Protein AF-A0A7W7YBT0-F1 (afdb_monomer)

Sequence (153 aa):
MKKLSALALFLACGLSLLLLSSCSDAFYITPEMTFAYDDFGPEPMATRLLGPRGKDTQVVTRFASTRITPPTEGPDIRFVNMEQAMYYLRRNVRKLPKTGEGSDLRQRLSRTYARLYYIYSAKRNSMLAAPFSSYGRGGINKAQLMPPMPPTI

Foldseek 3Di:
DPDPVVVVVVVVVVVVVVVVVVPPPVPDPLPFDKDFLCLLPDQVLSCVFQNGDDDGAIETEDQPDFDNDAPPDDDNYTYGHLVSLLVSLVVVLVVADCDDDCVVSNVSSLVSNVVSLVSLVVVLVVQQVPPPPCPDPPRHGSCVVHDDRDDHD

Nearest PDB structures (foldseek):
  7ajl-assembly1_BBB  TM=6.080E-01  e=1.510E+00  Mus musculus
  5gop-assembly1_B-2  TM=5.592E-01  e=2.953E+00  Nostoc sp. PCC 7120 = FACHB-418
  7tdz-assembly1_P  TM=5.736E-01  e=6.135E+00  Xenopus laevis
  6sl5-assembly1_L  TM=3.796E-01  e=5.431E+00  Dunaliella salina

pLDDT: mean 78.78, std 16.64, range [40.06, 96.56]

Organism: NCBI:txid48466

Secondary structure (DSSP, 8-state):
--SSHHHHHHHHHHHHHHHHHTSSSSSS----EEEEGGGG-SHHHHHHHH-S--TT-EEEEESS--B-SPPSSS--EEEEEHHHHHHHHHHHHHHS-SSSTTHHHHHHHHHHHHHHHHHHHHHHHHHHH-TT-SB-TTS-BHHHHSPPPPPP-

Radius of gyration: 22.54 Å; Cα contacts (8 Å, |Δi|>4): 157; chains: 1; bounding box: 74×38×49 Å

Solvent-accessible surface area (backbone atoms only — not comparable to full-atom values): 9119 Å² total; per-residue (Å²): 143,84,75,70,66,62,60,54,53,53,51,54,51,52,51,51,52,55,57,56,68,65,59,67,76,76,66,77,82,69,80,73,49,76,40,57,53,64,48,62,37,58,65,94,62,22,31,83,77,46,39,81,86,62,96,70,42,36,32,36,41,33,89,86,45,68,38,50,67,52,56,97,74,75,72,45,46,26,34,35,26,41,68,61,50,43,55,51,34,46,55,51,44,72,70,42,52,88,62,67,91,45,36,66,59,34,48,45,30,48,51,46,36,51,57,51,48,54,54,53,52,51,53,50,48,54,65,70,64,47,88,90,41,71,37,43,93,87,72,44,47,45,77,77,76,42,81,78,84,79,79,87,126

Structure (mmCIF, N/CA/C/O backbone):
data_AF-A0A7W7YBT0-F1
#
_entry.id   AF-A0A7W7YBT0-F1
#
loop_
_atom_site.group_PDB
_atom_site.id
_atom_site.type_symbol
_atom_site.label_atom_id
_atom_site.label_alt_id
_atom_site.label_comp_id
_atom_site.label_asym_id
_atom_site.label_entity_id
_atom_site.label_seq_id
_atom_site.pdbx_PDB_ins_code
_atom_site.Cartn_x
_atom_site.Cartn_y
_atom_site.Cartn_z
_atom_site.occupancy
_atom_site.B_iso_or_equiv
_atom_site.auth_seq_id
_atom_site.auth_comp_id
_atom_site.auth_asym_id
_atom_site.auth_atom_id
_atom_site.pdbx_PDB_model_num
ATOM 1 N N . MET A 1 1 ? 59.490 -23.017 -25.493 1.00 48.75 1 MET A N 1
ATOM 2 C CA . MET A 1 1 ? 58.551 -22.795 -24.365 1.00 48.75 1 MET A CA 1
ATOM 3 C C . MET A 1 1 ? 57.695 -21.534 -24.598 1.00 48.75 1 MET A C 1
ATOM 5 O O . MET A 1 1 ? 57.930 -20.523 -23.959 1.00 48.75 1 MET A O 1
ATOM 9 N N . LYS A 1 2 ? 56.733 -21.544 -25.543 1.00 53.34 2 LYS A N 1
ATOM 10 C CA . LYS A 1 2 ? 55.918 -20.352 -25.913 1.00 53.34 2 LYS A CA 1
ATOM 11 C C . LYS A 1 2 ? 54.423 -20.656 -26.175 1.00 53.34 2 LYS A C 1
ATOM 13 O O . LYS A 1 2 ? 53.785 -19.959 -26.948 1.00 53.34 2 LYS A O 1
ATOM 18 N N . LYS A 1 3 ? 53.851 -21.712 -25.577 1.00 51.53 3 LYS A N 1
ATOM 19 C CA . LYS A 1 3 ? 52.441 -22.111 -25.818 1.00 51.53 3 LYS A CA 1
ATOM 20 C C . LYS A 1 3 ? 51.472 -21.844 -24.652 1.00 51.53 3 LYS A C 1
ATOM 22 O O . LYS A 1 3 ? 50.275 -22.020 -24.822 1.00 51.53 3 LYS A O 1
ATOM 27 N N . LEU A 1 4 ? 51.960 -21.371 -23.502 1.00 54.38 4 LEU A N 1
ATOM 28 C CA . LEU A 1 4 ? 51.132 -21.139 -22.304 1.00 54.38 4 LEU A CA 1
ATOM 29 C C . LEU A 1 4 ? 50.401 -19.780 -22.286 1.00 54.38 4 LEU A C 1
ATOM 31 O O . LEU A 1 4 ? 49.447 -19.614 -21.537 1.00 54.38 4 LEU A O 1
ATOM 35 N N . SER A 1 5 ? 50.803 -18.817 -23.123 1.00 58.56 5 SER A N 1
ATOM 36 C CA . SER A 1 5 ? 50.261 -17.447 -23.078 1.00 58.56 5 SER A CA 1
ATOM 37 C C . SER A 1 5 ? 48.878 -17.302 -23.729 1.00 58.56 5 SER A C 1
ATOM 39 O O . SER A 1 5 ? 48.058 -16.528 -23.243 1.00 58.56 5 SER A O 1
ATOM 41 N N . ALA A 1 6 ? 48.577 -18.080 -24.774 1.00 58.88 6 ALA A N 1
ATOM 42 C CA . ALA A 1 6 ? 47.298 -17.975 -25.482 1.00 58.88 6 ALA A CA 1
ATOM 43 C C . ALA A 1 6 ? 46.120 -18.537 -24.665 1.00 58.88 6 ALA A C 1
ATOM 45 O O . ALA A 1 6 ? 45.023 -17.988 -24.696 1.00 58.88 6 ALA A O 1
ATOM 46 N N . LEU A 1 7 ? 46.357 -19.599 -23.890 1.00 60.44 7 LEU A N 1
ATOM 47 C CA . LEU A 1 7 ? 45.313 -20.279 -23.121 1.00 60.44 7 LEU A CA 1
ATOM 48 C C . LEU A 1 7 ? 44.852 -19.436 -21.919 1.00 60.44 7 LEU A C 1
ATOM 50 O O . LEU A 1 7 ? 43.659 -19.367 -21.641 1.00 60.44 7 LEU A O 1
ATOM 54 N N . ALA A 1 8 ? 45.776 -18.709 -21.281 1.00 63.47 8 ALA A N 1
ATOM 55 C CA . ALA A 1 8 ? 45.458 -17.749 -20.223 1.00 63.47 8 ALA A CA 1
ATOM 56 C C . ALA A 1 8 ? 44.648 -16.545 -20.740 1.00 63.47 8 ALA A C 1
ATOM 58 O O . ALA A 1 8 ? 43.738 -16.080 -20.057 1.00 63.47 8 ALA A O 1
ATOM 59 N N . LEU A 1 9 ? 44.931 -16.074 -21.962 1.00 62.47 9 LEU A N 1
ATOM 60 C CA . LEU A 1 9 ? 44.199 -14.961 -22.575 1.00 62.47 9 LEU A CA 1
ATOM 61 C C . LEU A 1 9 ? 42.753 -15.352 -22.926 1.00 62.47 9 LEU A C 1
ATOM 63 O O . LEU A 1 9 ? 41.826 -14.582 -22.680 1.00 62.47 9 LEU A O 1
ATOM 67 N N . PHE A 1 10 ? 42.549 -16.570 -23.443 1.00 63.03 10 PHE A N 1
ATOM 68 C CA . PHE A 1 10 ? 41.216 -17.110 -23.729 1.00 63.03 10 PHE A CA 1
ATOM 69 C C . PHE A 1 10 ? 40.392 -17.339 -22.458 1.00 63.03 10 PHE A C 1
ATOM 71 O O . PHE A 1 10 ? 39.207 -17.011 -22.438 1.00 63.03 10 PHE A O 1
ATOM 78 N N . LEU A 1 11 ? 41.014 -17.836 -21.383 1.00 63.84 11 LEU A N 1
ATOM 79 C CA . LEU A 1 11 ? 40.351 -18.009 -20.087 1.00 63.84 11 LEU A CA 1
ATOM 80 C C . LEU A 1 11 ? 39.975 -16.666 -19.454 1.00 63.84 11 LEU A C 1
ATOM 82 O O . LEU A 1 11 ? 38.855 -16.521 -18.974 1.00 63.84 11 LEU A O 1
ATOM 86 N N . ALA A 1 12 ? 40.855 -15.664 -19.517 1.00 64.06 12 ALA A N 1
ATOM 87 C CA . ALA A 1 12 ? 40.554 -14.321 -19.024 1.00 64.06 12 ALA A CA 1
ATOM 88 C C . ALA A 1 12 ? 39.419 -13.651 -19.825 1.00 64.06 12 ALA A C 1
ATOM 90 O O . ALA A 1 12 ? 38.532 -13.024 -19.242 1.00 64.06 12 ALA A O 1
ATOM 91 N N . CYS A 1 13 ? 39.398 -13.825 -21.150 1.00 59.69 13 CYS A N 1
ATOM 92 C CA . CYS A 1 13 ? 38.359 -13.268 -22.018 1.00 59.69 13 CYS A CA 1
ATOM 93 C C . CYS A 1 13 ? 37.004 -13.983 -21.839 1.00 59.69 13 CYS A C 1
ATOM 95 O O . CYS A 1 13 ? 35.972 -13.325 -21.712 1.00 59.69 13 CYS A O 1
ATOM 97 N N . GLY A 1 14 ? 37.006 -15.316 -21.726 1.00 61.38 14 GLY A N 1
ATOM 98 C CA . GLY A 1 14 ? 35.804 -16.114 -21.463 1.00 61.38 14 GLY A CA 1
ATOM 99 C C . GLY A 1 14 ? 35.196 -15.858 -20.082 1.00 61.38 14 GLY A C 1
ATOM 100 O O . GLY A 1 14 ? 33.979 -15.729 -19.966 1.00 61.38 14 GLY A O 1
ATOM 101 N N . LEU A 1 15 ? 36.027 -15.698 -19.043 1.00 61.66 15 LEU A N 1
ATOM 102 C CA . LEU A 1 15 ? 35.555 -15.355 -17.696 1.00 61.66 15 LEU A CA 1
ATOM 103 C C . LEU A 1 15 ? 34.947 -13.943 -17.655 1.00 61.66 15 LEU A C 1
ATOM 105 O O . LEU A 1 15 ? 33.940 -13.723 -16.988 1.00 61.66 15 LEU A O 1
ATOM 109 N N . SER A 1 16 ? 35.519 -13.003 -18.414 1.00 57.97 16 SER A N 1
ATOM 110 C CA . SER A 1 16 ? 34.995 -11.637 -18.530 1.00 57.97 16 SER A CA 1
ATOM 111 C C . SER A 1 16 ? 33.631 -11.613 -19.228 1.00 57.97 16 SER A C 1
ATOM 113 O O . SER A 1 16 ? 32.731 -10.907 -18.781 1.00 57.97 16 SER A O 1
ATOM 115 N N . LEU A 1 17 ? 33.443 -12.427 -20.273 1.00 55.62 17 LEU A N 1
ATOM 116 C CA . LEU A 1 17 ? 32.163 -12.569 -20.979 1.00 55.62 17 LEU A CA 1
ATOM 117 C C . LEU A 1 17 ? 31.087 -13.241 -20.115 1.00 55.62 17 LEU A C 1
ATOM 119 O O . LEU A 1 17 ? 29.948 -12.780 -20.117 1.00 55.62 17 LEU A O 1
ATOM 123 N N . LEU A 1 18 ? 31.448 -14.258 -19.323 1.00 55.62 18 LEU A N 1
ATOM 124 C CA . LEU A 1 18 ? 30.524 -14.906 -18.383 1.00 55.62 18 LEU A CA 1
ATOM 125 C C . LEU A 1 18 ? 30.078 -13.954 -17.260 1.00 55.62 18 LEU A C 1
ATOM 127 O O . LEU A 1 18 ? 28.890 -13.908 -16.932 1.00 55.62 18 LEU A O 1
ATOM 131 N N . LEU A 1 19 ? 30.995 -13.139 -16.726 1.00 55.75 19 LEU A N 1
ATOM 132 C CA . LEU A 1 19 ? 30.677 -12.115 -15.724 1.00 55.75 19 LEU A CA 1
ATOM 133 C C . LEU A 1 19 ? 29.816 -10.978 -16.303 1.00 55.75 19 LEU A C 1
ATOM 135 O O . LEU A 1 19 ? 28.918 -10.478 -15.622 1.00 55.75 19 LEU A O 1
ATOM 139 N N . LEU A 1 20 ? 30.026 -10.606 -17.571 1.00 51.69 20 LEU A N 1
ATOM 140 C CA . LEU A 1 20 ? 29.209 -9.604 -18.267 1.00 51.69 20 LEU A CA 1
ATOM 141 C C . LEU A 1 20 ? 27.776 -10.099 -18.525 1.00 51.69 20 LEU A C 1
ATOM 143 O O . LEU A 1 20 ? 26.835 -9.329 -18.333 1.00 51.69 20 LEU A O 1
ATOM 147 N N . SER A 1 21 ? 27.581 -11.377 -18.873 1.00 48.25 21 SER A N 1
ATOM 148 C CA . SER A 1 21 ? 26.242 -11.958 -19.074 1.00 48.25 21 SER A CA 1
ATOM 149 C C . SER A 1 21 ? 25.430 -12.141 -17.787 1.00 48.25 21 SER A C 1
ATOM 151 O O . SER A 1 21 ? 24.208 -12.191 -17.846 1.00 48.25 21 SER A O 1
ATOM 153 N N . SER A 1 22 ? 26.070 -12.180 -16.612 1.00 44.84 22 SER A N 1
ATOM 154 C CA . SER A 1 22 ? 25.355 -12.229 -15.324 1.00 44.84 22 SER A CA 1
ATOM 155 C C . SER A 1 22 ? 24.878 -10.863 -14.806 1.00 44.84 22 SER A C 1
ATOM 157 O O . SER A 1 22 ? 24.226 -10.796 -13.766 1.00 44.84 22 SER A O 1
ATOM 159 N N . CYS A 1 23 ? 25.191 -9.765 -15.504 1.00 49.00 23 CYS A N 1
ATOM 160 C CA . CYS A 1 23 ? 24.897 -8.407 -15.038 1.00 49.00 23 CYS A CA 1
ATOM 161 C C . CYS A 1 23 ? 23.571 -7.830 -15.581 1.00 49.00 23 CYS A C 1
ATOM 163 O O . CYS A 1 23 ? 23.078 -6.843 -15.039 1.00 49.00 23 CYS A O 1
ATOM 165 N N . SER A 1 24 ? 22.962 -8.413 -16.623 1.00 42.25 24 SER A N 1
ATOM 166 C CA . SER A 1 24 ? 21.776 -7.813 -17.261 1.00 42.25 24 SER A CA 1
ATOM 167 C C . SER A 1 24 ? 20.459 -8.085 -16.534 1.00 42.25 24 SER A C 1
ATOM 169 O O . SER A 1 24 ? 19.580 -7.228 -16.554 1.00 42.25 24 SER A O 1
ATOM 171 N N . ASP A 1 25 ? 20.329 -9.223 -15.848 1.00 40.06 25 ASP A N 1
ATOM 172 C CA . ASP A 1 25 ? 19.007 -9.703 -15.410 1.00 40.06 25 ASP A CA 1
ATOM 173 C C . ASP A 1 25 ? 18.708 -9.439 -13.925 1.00 40.06 25 ASP A C 1
ATOM 175 O O . ASP A 1 25 ? 17.576 -9.596 -13.467 1.00 40.06 25 ASP A O 1
ATOM 179 N N . ALA A 1 26 ? 19.698 -8.970 -13.158 1.00 42.19 26 ALA A N 1
ATOM 180 C CA . ALA A 1 26 ? 19.515 -8.578 -11.756 1.00 42.19 26 ALA A CA 1
ATOM 181 C C . ALA A 1 26 ? 19.002 -7.134 -11.589 1.00 42.19 26 ALA A C 1
ATOM 183 O O . ALA A 1 26 ? 18.608 -6.721 -10.494 1.00 42.19 26 ALA A O 1
ATOM 184 N N . PHE A 1 27 ? 18.987 -6.347 -12.665 1.00 41.66 27 PHE A N 1
ATOM 185 C CA . PHE A 1 27 ? 18.462 -4.991 -12.651 1.00 41.66 27 PHE A CA 1
ATOM 186 C C . PHE A 1 27 ? 16.963 -5.027 -12.993 1.00 41.66 27 PHE A C 1
ATOM 188 O O . PHE A 1 27 ? 16.575 -5.318 -14.114 1.00 41.66 27 PHE A O 1
ATOM 195 N N . TYR A 1 28 ? 16.119 -4.669 -12.019 1.00 44.88 28 TYR A N 1
ATOM 196 C CA . TYR A 1 28 ? 14.712 -4.239 -12.168 1.00 44.88 28 TYR A CA 1
ATOM 197 C C . TYR A 1 28 ? 13.558 -5.220 -11.915 1.00 44.88 28 TYR A C 1
ATOM 199 O O . TYR A 1 28 ? 12.414 -4.755 -11.957 1.00 44.88 28 TYR A O 1
ATOM 207 N N . ILE A 1 29 ? 13.762 -6.478 -11.507 1.00 49.75 29 ILE A N 1
ATOM 208 C CA . ILE A 1 29 ? 12.641 -7.253 -10.934 1.00 49.75 29 ILE A CA 1
ATOM 209 C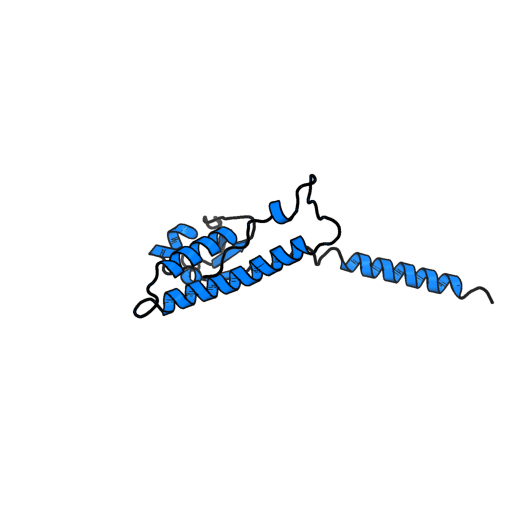 C . ILE A 1 29 ? 12.409 -6.756 -9.506 1.00 49.75 29 ILE A C 1
ATOM 211 O O . ILE A 1 29 ? 12.932 -7.276 -8.526 1.00 49.75 29 ILE A O 1
ATOM 215 N N . THR A 1 30 ? 11.657 -5.665 -9.381 1.00 56.16 30 THR A N 1
ATOM 216 C CA . THR A 1 30 ? 11.134 -5.267 -8.077 1.00 56.16 30 THR A CA 1
ATOM 217 C C . THR A 1 30 ? 10.078 -6.301 -7.700 1.00 56.16 30 THR A C 1
ATOM 219 O O . THR A 1 30 ? 9.150 -6.463 -8.491 1.00 56.16 30 THR A O 1
ATOM 222 N N . PRO A 1 31 ? 10.178 -6.982 -6.546 1.00 63.34 31 PRO A N 1
ATOM 223 C CA . PRO A 1 31 ? 9.164 -7.946 -6.159 1.00 63.34 31 PRO A CA 1
ATOM 224 C C . PRO A 1 31 ? 7.803 -7.247 -6.112 1.00 63.34 31 PRO A C 1
ATOM 226 O O . PRO A 1 31 ? 7.605 -6.305 -5.340 1.00 63.34 31 PRO A O 1
ATOM 229 N N . GLU A 1 32 ? 6.878 -7.674 -6.971 1.00 72.38 32 GLU A N 1
ATOM 230 C CA . GLU A 1 32 ? 5.479 -7.284 -6.855 1.00 72.38 32 GLU A CA 1
ATOM 231 C C . GLU A 1 32 ? 4.942 -7.955 -5.594 1.00 72.38 32 GLU A C 1
ATOM 233 O O . GLU A 1 32 ? 4.895 -9.181 -5.498 1.00 72.38 32 GLU A O 1
ATOM 238 N N . MET A 1 33 ? 4.602 -7.158 -4.580 1.00 83.94 33 MET A N 1
ATOM 239 C CA . MET A 1 33 ? 4.029 -7.703 -3.357 1.00 83.94 33 MET A CA 1
ATOM 240 C C . MET A 1 33 ? 2.512 -7.712 -3.481 1.00 83.94 33 MET A C 1
ATOM 242 O O . MET A 1 33 ? 1.889 -6.687 -3.774 1.00 83.94 33 MET A O 1
ATOM 246 N N . THR A 1 34 ? 1.954 -8.897 -3.255 1.00 92.25 34 THR A N 1
ATOM 247 C CA . THR A 1 34 ? 0.515 -9.118 -3.191 1.00 92.25 34 THR A CA 1
ATOM 248 C C . THR A 1 34 ? 0.059 -9.018 -1.741 1.00 92.25 34 THR A C 1
ATOM 250 O O . THR A 1 34 ? 0.725 -9.505 -0.821 1.00 92.25 34 THR A O 1
ATOM 253 N N . PHE A 1 35 ? -1.075 -8.367 -1.552 1.00 94.12 35 PHE A N 1
ATOM 254 C CA . PHE A 1 35 ? -1.727 -8.109 -0.282 1.00 94.12 35 PHE A CA 1
ATOM 255 C C . PHE A 1 35 ? -3.194 -8.503 -0.381 1.00 94.12 35 PHE A C 1
ATOM 257 O O . PHE A 1 35 ? -3.804 -8.446 -1.456 1.00 94.12 35 PHE A O 1
ATOM 264 N N . ALA A 1 36 ? -3.769 -8.859 0.761 1.00 95.31 36 ALA A N 1
ATOM 265 C CA . ALA A 1 36 ? -5.209 -8.952 0.882 1.00 95.31 36 ALA A CA 1
ATOM 266 C C . ALA A 1 36 ? -5.804 -7.540 0.898 1.00 95.31 36 ALA A C 1
ATOM 268 O O . ALA A 1 36 ? -5.190 -6.589 1.384 1.00 95.31 36 ALA A O 1
ATOM 269 N N . TYR A 1 37 ? -7.038 -7.396 0.429 1.00 95.69 37 TYR A N 1
ATOM 270 C CA . TYR A 1 37 ? -7.739 -6.116 0.498 1.00 95.69 37 TYR A CA 1
ATOM 271 C C . TYR A 1 37 ? -7.844 -5.588 1.952 1.00 95.69 37 TYR A C 1
ATOM 273 O O . TYR A 1 37 ? -7.655 -4.396 2.194 1.00 95.69 37 TYR A O 1
ATOM 281 N N . ASP A 1 38 ? -8.016 -6.479 2.941 1.00 95.38 38 ASP A N 1
ATOM 282 C CA . ASP A 1 38 ? -8.077 -6.125 4.374 1.00 95.38 38 ASP A CA 1
ATOM 283 C C . ASP A 1 38 ? -6.752 -5.629 4.966 1.00 95.38 38 ASP A C 1
ATOM 285 O O . ASP A 1 38 ? -6.747 -5.047 6.056 1.00 95.38 38 ASP A O 1
ATOM 289 N N . ASP A 1 39 ? -5.627 -5.808 4.268 1.00 96.56 39 ASP A N 1
ATOM 290 C CA . ASP A 1 39 ? -4.340 -5.244 4.690 1.00 96.56 39 ASP A CA 1
ATOM 291 C C . ASP A 1 39 ? -4.349 -3.706 4.627 1.00 96.56 39 ASP A C 1
ATOM 293 O O . ASP A 1 39 ? -3.538 -3.054 5.291 1.00 96.56 39 ASP A O 1
ATOM 297 N N . PHE A 1 40 ? -5.295 -3.127 3.876 1.00 96.50 40 PHE A N 1
ATOM 298 C CA . PHE A 1 40 ? -5.555 -1.689 3.761 1.00 96.50 40 PHE A CA 1
ATOM 299 C C . PHE A 1 40 ? -6.732 -1.215 4.628 1.00 96.50 40 PHE A C 1
ATOM 301 O O . PHE A 1 40 ? -7.099 -0.035 4.591 1.00 96.50 40 PHE A O 1
ATOM 308 N N . GLY A 1 41 ? -7.283 -2.107 5.452 1.00 95.12 41 GLY A N 1
ATOM 309 C CA . GLY A 1 41 ? -8.379 -1.837 6.374 1.00 95.12 41 GLY A CA 1
ATOM 310 C C . GLY A 1 41 ? -9.729 -2.373 5.893 1.00 95.12 41 GLY A C 1
ATOM 311 O O . GLY A 1 41 ? -9.814 -2.981 4.827 1.00 95.12 41 GLY A O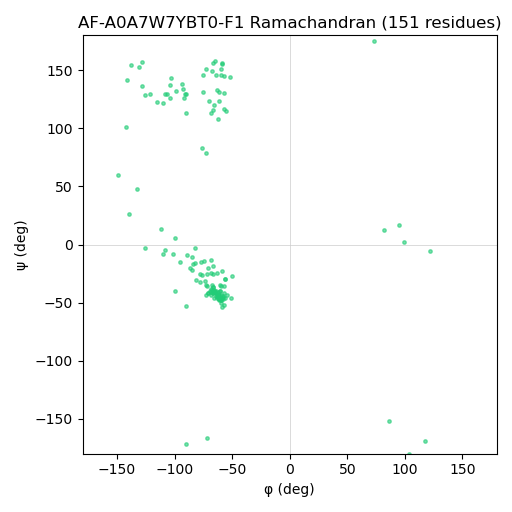 1
ATOM 312 N N . PRO A 1 42 ? -10.793 -2.161 6.687 1.00 94.69 42 PRO A N 1
ATOM 313 C CA . PRO A 1 42 ? -12.131 -2.625 6.341 1.00 94.69 42 PRO A CA 1
ATOM 314 C C . PRO A 1 42 ? -12.646 -1.916 5.084 1.00 94.69 42 PRO A C 1
ATOM 316 O O . PRO A 1 42 ? -12.218 -0.803 4.766 1.00 94.69 42 PRO A O 1
ATOM 319 N N . GLU A 1 43 ? -13.608 -2.526 4.395 1.00 94.75 43 GLU A N 1
ATOM 320 C CA . GLU A 1 43 ? -14.111 -2.033 3.107 1.00 94.75 43 GLU A CA 1
ATOM 321 C C . GLU A 1 43 ? -14.514 -0.549 3.081 1.00 94.75 43 GLU A C 1
ATOM 323 O O . GLU A 1 43 ? -14.023 0.164 2.200 1.00 94.75 43 GLU A O 1
ATOM 328 N N . PRO A 1 44 ? -15.267 -0.011 4.062 1.00 94.19 44 PRO A N 1
ATOM 329 C CA . PRO A 1 44 ? -15.618 1.413 4.077 1.00 94.19 44 PRO A CA 1
ATOM 330 C C . PRO A 1 44 ? -14.403 2.357 4.094 1.00 94.19 44 PRO A C 1
ATOM 332 O O . PRO 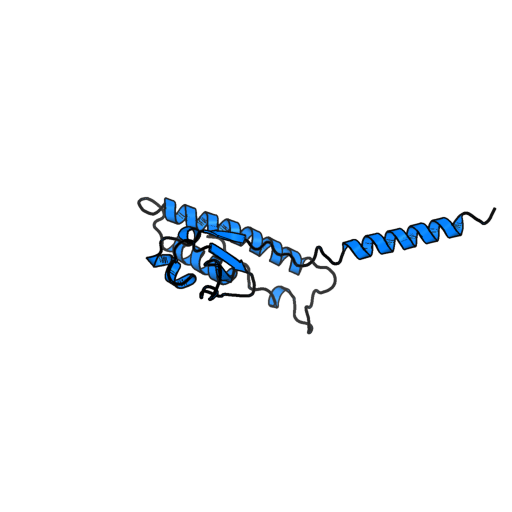A 1 44 ? -14.499 3.523 3.703 1.00 94.19 44 PRO A O 1
ATOM 335 N N . MET A 1 45 ? -13.250 1.866 4.556 1.00 94.62 45 MET A N 1
ATOM 336 C CA . MET A 1 45 ? -11.988 2.599 4.599 1.00 94.62 45 MET A CA 1
ATOM 337 C C . MET A 1 45 ? -11.187 2.400 3.305 1.00 94.62 45 MET A C 1
ATOM 339 O O . MET A 1 45 ? -10.803 3.378 2.655 1.00 94.62 45 MET A O 1
ATOM 343 N N . ALA A 1 46 ? -10.973 1.139 2.924 1.00 95.75 46 ALA A N 1
ATOM 344 C CA . ALA A 1 46 ? -10.101 0.733 1.826 1.00 95.75 46 ALA A CA 1
ATOM 345 C C . ALA A 1 46 ? -10.659 1.069 0.434 1.00 95.75 46 ALA A C 1
ATOM 347 O O . ALA A 1 46 ? -9.872 1.357 -0.472 1.00 95.75 46 ALA A O 1
ATOM 348 N N . THR A 1 47 ? -11.984 1.181 0.279 1.00 95.38 47 THR A N 1
ATOM 349 C CA . THR A 1 47 ? -12.636 1.523 -1.002 1.00 95.38 47 THR A CA 1
ATOM 350 C C . THR A 1 47 ? -12.141 2.844 -1.587 1.00 95.38 47 THR A C 1
ATOM 352 O O . THR A 1 47 ? -12.062 2.997 -2.803 1.00 95.38 47 THR A O 1
ATOM 355 N N . ARG A 1 48 ? -11.726 3.800 -0.745 1.00 91.94 48 ARG A N 1
ATOM 356 C CA . ARG A 1 48 ? -11.178 5.086 -1.213 1.00 91.94 48 ARG A CA 1
ATOM 357 C C . ARG A 1 48 ? -9.846 4.948 -1.949 1.00 91.94 48 ARG A C 1
ATOM 359 O O . ARG A 1 48 ? -9.496 5.832 -2.723 1.00 91.94 48 ARG A O 1
ATOM 366 N N . LEU A 1 49 ? -9.087 3.893 -1.656 1.00 94.44 49 LEU A N 1
ATOM 367 C CA . LEU A 1 49 ? -7.801 3.610 -2.287 1.00 94.44 49 LEU A CA 1
ATOM 368 C C . LEU A 1 49 ? -7.933 2.557 -3.392 1.00 94.44 49 LEU A C 1
ATOM 370 O O . LEU A 1 49 ? -7.276 2.681 -4.420 1.00 94.44 49 LEU A O 1
ATOM 374 N N . LEU A 1 50 ? -8.745 1.524 -3.163 1.00 95.25 50 LEU A N 1
ATOM 375 C CA . LEU A 1 50 ? -8.753 0.297 -3.963 1.00 95.25 50 LEU A CA 1
ATOM 376 C C . LEU A 1 50 ? -10.007 0.128 -4.834 1.00 95.25 50 LEU A C 1
ATOM 378 O O . LEU A 1 50 ? -10.040 -0.762 -5.683 1.00 95.25 50 LEU A O 1
ATOM 382 N N . GLY A 1 51 ? -11.010 0.993 -4.662 1.00 93.44 51 GLY A N 1
ATOM 383 C CA . GLY A 1 51 ? -12.352 0.790 -5.209 1.00 93.44 51 GLY A CA 1
ATOM 384 C C . GLY A 1 51 ? -13.129 -0.293 -4.445 1.00 93.44 51 GLY A C 1
ATOM 385 O O . GLY A 1 51 ? -12.570 -0.903 -3.544 1.00 93.44 51 GLY A O 1
ATOM 386 N N . PRO A 1 52 ? -14.411 -0.528 -4.774 1.00 93.56 52 PRO A N 1
ATOM 387 C CA . PRO A 1 52 ? -15.240 -1.524 -4.092 1.00 93.56 52 PRO A CA 1
ATOM 388 C C . PRO A 1 52 ? -14.637 -2.931 -4.135 1.00 93.56 52 PRO A C 1
ATOM 390 O O . PRO A 1 52 ? -14.036 -3.319 -5.147 1.00 93.56 52 PRO A O 1
ATOM 393 N N . ARG A 1 53 ? -14.836 -3.696 -3.056 1.00 93.31 53 ARG A N 1
ATOM 394 C CA . ARG A 1 53 ? -14.347 -5.071 -2.940 1.00 93.31 53 ARG A CA 1
ATOM 395 C C . ARG A 1 53 ? -15.211 -6.008 -3.793 1.00 93.31 53 ARG A C 1
ATOM 397 O O . ARG A 1 53 ? -16.435 -5.989 -3.722 1.00 93.31 53 ARG A O 1
ATOM 404 N N . GLY A 1 54 ? -14.557 -6.838 -4.596 1.00 91.12 54 GLY A N 1
ATOM 405 C CA . GLY A 1 54 ? -15.150 -8.013 -5.228 1.00 91.12 54 GLY A CA 1
ATOM 406 C C . GLY A 1 54 ? -15.000 -9.262 -4.356 1.00 91.12 54 GLY A C 1
ATOM 407 O O . GLY A 1 54 ? -14.572 -9.200 -3.207 1.00 91.12 54 GLY A O 1
ATOM 408 N N . LYS A 1 55 ? -15.348 -10.430 -4.901 1.00 87.25 55 LYS A N 1
ATOM 409 C CA . LYS A 1 55 ? -15.359 -11.688 -4.135 1.00 87.25 55 LYS A CA 1
ATOM 410 C C . LYS A 1 55 ? -13.971 -12.091 -3.615 1.00 87.25 55 LYS A C 1
ATOM 412 O O . LYS A 1 55 ? -13.842 -12.430 -2.446 1.00 87.25 55 LYS A O 1
ATOM 417 N N . ASP A 1 56 ? -12.954 -11.994 -4.472 1.00 88.88 56 ASP A N 1
ATOM 418 C CA . ASP A 1 56 ? -11.591 -12.474 -4.211 1.00 88.88 56 ASP A CA 1
ATOM 419 C C . ASP A 1 56 ? -10.545 -11.408 -4.585 1.00 88.88 56 ASP A C 1
ATOM 421 O O . ASP A 1 56 ? -9.581 -11.670 -5.306 1.00 88.88 56 ASP A O 1
ATOM 425 N N . THR A 1 57 ? -10.763 -10.165 -4.139 1.00 93.88 57 THR A N 1
ATOM 426 C CA . THR A 1 57 ? -9.905 -9.036 -4.521 1.00 93.88 57 THR A CA 1
ATOM 427 C C . THR A 1 57 ? -8.486 -9.174 -3.968 1.00 93.88 57 THR A C 1
ATOM 429 O O . THR A 1 57 ? -8.266 -9.148 -2.752 1.00 93.88 57 THR A O 1
ATOM 432 N N . GLN A 1 58 ? -7.505 -9.218 -4.866 1.00 94.19 58 GLN A N 1
ATOM 433 C CA . GLN A 1 58 ? -6.083 -9.149 -4.547 1.00 94.19 58 GLN A CA 1
ATOM 434 C C . GLN A 1 58 ? -5.528 -7.763 -4.857 1.00 94.19 58 GLN A C 1
ATOM 436 O O . GLN A 1 58 ? -5.893 -7.133 -5.849 1.00 94.19 58 GLN A O 1
ATOM 441 N N . VAL A 1 59 ? -4.607 -7.291 -4.022 1.00 94.81 59 VAL A N 1
ATOM 442 C CA . VAL A 1 59 ? -3.978 -5.982 -4.196 1.00 94.81 59 VAL A CA 1
ATOM 443 C C . VAL A 1 59 ? -2.498 -6.162 -4.470 1.00 94.81 59 VAL A C 1
ATOM 445 O O . VAL A 1 59 ? -1.771 -6.712 -3.651 1.00 94.81 59 VAL A O 1
ATOM 448 N N . VAL A 1 60 ? -2.034 -5.648 -5.599 1.00 93.44 60 VAL A N 1
ATOM 449 C CA . VAL A 1 60 ? -0.632 -5.677 -6.003 1.00 93.44 60 VAL A CA 1
ATOM 450 C C . VAL A 1 60 ? -0.068 -4.265 -5.945 1.00 93.44 60 VAL A C 1
ATOM 452 O O . VAL A 1 60 ? -0.559 -3.347 -6.607 1.00 93.44 60 VAL A O 1
ATOM 455 N N . THR A 1 61 ? 0.988 -4.064 -5.161 1.00 91.94 61 THR A N 1
ATOM 456 C CA . THR A 1 61 ? 1.632 -2.746 -5.065 1.00 91.94 61 THR A CA 1
ATOM 457 C C . THR A 1 61 ? 2.757 -2.591 -6.082 1.00 91.94 61 THR A C 1
ATOM 459 O O . THR A 1 61 ? 3.656 -3.432 -6.141 1.00 91.94 61 THR A O 1
ATOM 462 N N . ARG A 1 62 ? 2.750 -1.489 -6.840 1.00 88.50 62 ARG A N 1
ATOM 463 C CA . ARG A 1 62 ? 3.737 -1.166 -7.887 1.00 88.50 62 ARG A CA 1
ATOM 464 C C . ARG A 1 62 ? 4.315 0.232 -7.693 1.00 88.50 62 ARG A C 1
ATOM 466 O O . ARG A 1 62 ? 3.682 1.091 -7.105 1.00 88.50 62 ARG A O 1
ATOM 473 N N . PHE A 1 63 ? 5.504 0.510 -8.221 1.00 81.38 63 PHE A N 1
ATOM 474 C CA . PHE A 1 63 ? 6.124 1.840 -8.062 1.00 81.38 63 PHE A CA 1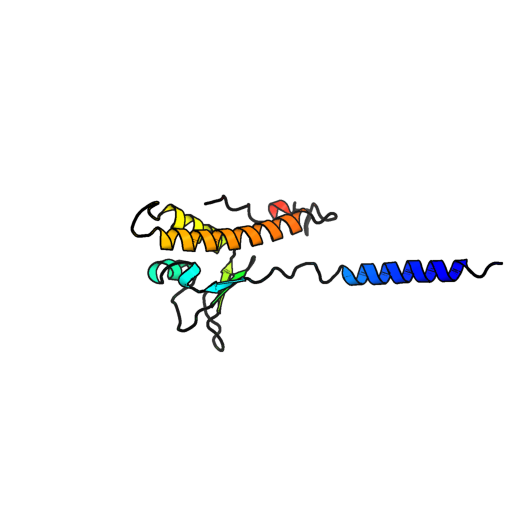
ATOM 475 C C . PHE A 1 63 ? 5.561 2.920 -8.992 1.00 81.38 63 PHE A C 1
ATOM 477 O O . PHE A 1 63 ? 5.671 4.096 -8.670 1.00 81.38 63 PHE A O 1
ATOM 484 N N . ALA A 1 64 ? 4.998 2.543 -10.142 1.00 75.94 64 ALA A N 1
ATOM 485 C CA . ALA A 1 64 ? 4.694 3.492 -11.218 1.00 75.94 64 ALA A CA 1
ATOM 486 C C . ALA A 1 64 ? 3.233 3.473 -11.694 1.00 75.94 64 ALA A C 1
ATOM 488 O O . ALA A 1 64 ? 2.876 4.257 -12.563 1.00 75.94 64 ALA A O 1
ATOM 489 N N . SER A 1 65 ? 2.381 2.587 -11.168 1.00 80.19 65 SER A N 1
ATOM 490 C CA . SER A 1 65 ? 1.008 2.449 -11.666 1.00 80.19 65 SER A CA 1
ATOM 491 C C . SER A 1 65 ? -0.009 2.199 -10.561 1.00 80.19 65 SER A C 1
ATOM 493 O O . SER A 1 65 ? 0.242 1.451 -9.618 1.00 80.19 65 SER A O 1
ATOM 495 N N . THR A 1 66 ? -1.175 2.817 -10.740 1.00 88.88 66 THR A N 1
ATOM 496 C CA . THR A 1 66 ? -2.412 2.531 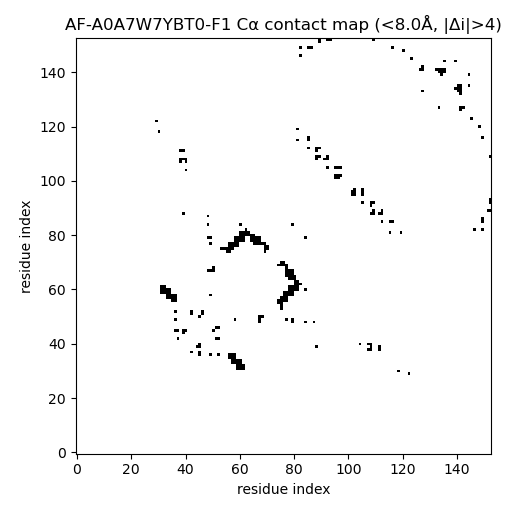-10.014 1.00 88.88 66 THR A CA 1
ATOM 497 C C . THR A 1 66 ? -3.463 2.141 -11.050 1.00 88.88 66 THR A C 1
ATOM 499 O O . THR A 1 66 ? -3.658 2.843 -12.041 1.00 88.88 66 THR A O 1
ATOM 502 N N . ARG A 1 67 ? -4.139 1.018 -10.833 1.00 89.88 67 ARG A N 1
ATOM 503 C CA . ARG A 1 67 ? -5.299 0.566 -11.600 1.00 89.88 67 ARG A CA 1
ATOM 504 C C . ARG A 1 67 ? -6.263 -0.087 -10.621 1.00 89.88 67 ARG A C 1
ATOM 506 O O . ARG A 1 67 ? -6.071 -1.226 -10.208 1.00 89.88 67 ARG A O 1
ATOM 513 N N . ILE A 1 68 ? -7.287 0.674 -10.263 1.00 87.56 68 ILE A N 1
ATOM 514 C CA . ILE A 1 68 ? -8.327 0.245 -9.329 1.00 87.56 68 ILE A CA 1
ATOM 515 C C . ILE A 1 68 ? -9.486 -0.457 -10.025 1.00 87.56 68 ILE A C 1
ATOM 517 O O . ILE A 1 68 ? -10.351 -0.960 -9.339 1.00 87.56 68 ILE A O 1
ATOM 521 N N . THR A 1 69 ? -9.560 -0.472 -11.353 1.00 86.00 69 THR A N 1
ATOM 522 C CA . THR A 1 69 ? -10.596 -1.219 -12.078 1.00 86.00 69 THR A CA 1
ATOM 523 C C . THR A 1 69 ? -10.065 -2.623 -12.355 1.00 86.00 69 THR A C 1
ATOM 525 O O . THR A 1 69 ? -8.938 -2.729 -12.856 1.00 86.00 69 THR A O 1
ATOM 528 N N . PRO A 1 70 ? -10.823 -3.684 -12.032 1.00 84.94 70 PRO A N 1
ATOM 529 C CA . PRO A 1 70 ? -10.379 -5.035 -12.325 1.00 84.94 70 PRO A CA 1
ATOM 530 C C . PRO A 1 70 ? -10.328 -5.246 -13.845 1.00 84.94 70 PRO A C 1
ATOM 532 O O . PRO A 1 70 ? -11.013 -4.536 -14.590 1.00 84.94 70 PRO A O 1
ATOM 535 N N . PRO A 1 71 ? -9.514 -6.193 -14.332 1.00 82.69 71 PRO A N 1
ATOM 536 C CA . PRO A 1 71 ? -9.587 -6.606 -15.727 1.00 82.69 71 PRO A CA 1
ATOM 537 C C . PRO A 1 71 ? -10.991 -7.146 -16.051 1.00 82.69 71 PRO A C 1
ATOM 539 O O . PRO A 1 71 ? -11.638 -7.751 -15.199 1.00 82.69 71 PRO A O 1
ATOM 542 N N . THR A 1 72 ? -11.463 -6.914 -17.281 1.00 83.12 72 THR A N 1
ATOM 543 C CA . THR A 1 72 ? -12.789 -7.368 -17.748 1.00 83.12 72 THR A CA 1
ATOM 544 C C . THR A 1 72 ? -12.926 -8.888 -17.697 1.00 83.12 72 THR A C 1
ATOM 546 O O . THR A 1 72 ? -13.994 -9.404 -17.385 1.00 83.12 72 THR A O 1
ATOM 549 N N . GLU A 1 73 ? -11.828 -9.593 -17.965 1.00 83.00 73 GLU A N 1
ATOM 550 C CA . GLU A 1 73 ? -11.725 -11.044 -17.884 1.00 83.00 73 GLU A CA 1
ATOM 551 C C . GLU A 1 73 ? -10.549 -11.400 -16.971 1.00 83.00 73 GLU A C 1
ATOM 553 O O . GLU A 1 73 ? -9.439 -10.889 -17.146 1.00 83.00 73 GLU A O 1
ATOM 558 N N . GLY A 1 74 ? -10.791 -12.264 -15.983 1.00 83.44 74 GLY A N 1
ATOM 559 C CA . GLY A 1 74 ? -9.759 -12.769 -15.080 1.00 83.44 74 GLY A CA 1
ATOM 560 C C . GLY A 1 74 ? -9.964 -12.409 -13.604 1.00 83.44 74 GLY A C 1
ATOM 561 O O . GLY A 1 74 ? -11.049 -11.985 -13.203 1.00 83.44 74 GLY A O 1
ATOM 562 N N . PRO A 1 75 ? -8.937 -12.643 -12.766 1.00 87.69 75 PRO A N 1
ATOM 563 C CA . PRO A 1 75 ? -9.028 -12.436 -11.327 1.00 87.69 75 PRO A CA 1
ATOM 564 C C . PRO A 1 75 ? -9.163 -10.952 -10.976 1.00 87.69 75 PRO A C 1
ATOM 566 O O . PRO A 1 75 ? -8.615 -10.077 -11.652 1.00 87.69 75 PRO A O 1
ATOM 569 N N . ASP A 1 76 ? -9.849 -10.680 -9.868 1.00 92.06 76 ASP A N 1
ATOM 570 C CA . ASP A 1 76 ? -10.025 -9.332 -9.335 1.00 92.06 76 ASP A CA 1
ATOM 571 C C . ASP A 1 76 ? -8.715 -8.806 -8.721 1.00 92.06 76 ASP A C 1
ATOM 573 O O . ASP A 1 76 ? -8.502 -8.841 -7.510 1.00 92.06 76 ASP A O 1
ATOM 577 N N . ILE A 1 77 ? -7.801 -8.350 -9.578 1.00 92.62 77 ILE A 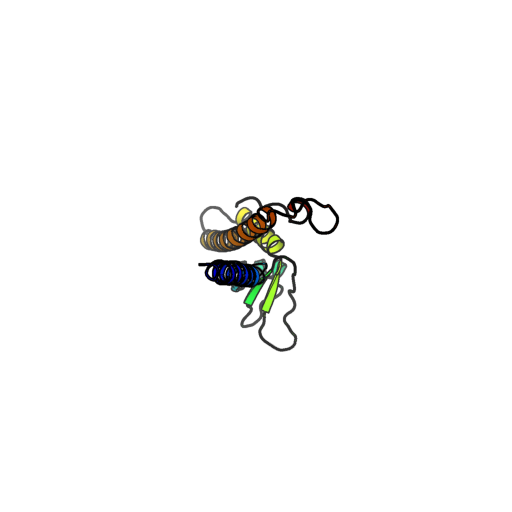N 1
ATOM 578 C CA . ILE A 1 77 ? -6.504 -7.798 -9.184 1.00 92.62 77 ILE A CA 1
ATOM 579 C C . ILE A 1 77 ? -6.535 -6.277 -9.302 1.00 92.62 77 ILE A C 1
ATOM 581 O O . ILE A 1 77 ? -6.802 -5.713 -10.366 1.00 92.62 77 ILE A O 1
ATOM 585 N N . ARG A 1 78 ? -6.187 -5.608 -8.204 1.00 92.25 78 ARG A N 1
ATOM 586 C CA . ARG A 1 78 ? -6.068 -4.153 -8.105 1.00 92.25 78 ARG A CA 1
ATOM 587 C C . ARG A 1 78 ? -4.607 -3.775 -8.000 1.00 92.25 78 ARG A C 1
ATOM 589 O O . ARG A 1 78 ? -3.888 -4.287 -7.149 1.00 92.25 78 ARG A O 1
ATOM 596 N N . PHE A 1 79 ? -4.172 -2.842 -8.833 1.00 92.31 79 PHE A N 1
ATOM 597 C CA . PHE A 1 79 ? -2.827 -2.293 -8.752 1.00 92.31 79 PHE A CA 1
ATOM 598 C C . PHE A 1 79 ? -2.867 -0.968 -8.011 1.00 92.31 79 PHE A C 1
ATOM 600 O O . PHE A 1 79 ? -3.672 -0.095 -8.337 1.00 92.31 79 PHE A O 1
ATOM 607 N N . VAL A 1 80 ? -1.978 -0.785 -7.045 1.00 92.88 80 VAL A N 1
ATOM 608 C CA . VAL A 1 80 ? -1.860 0.478 -6.318 1.00 92.88 80 VAL A CA 1
ATOM 609 C C . VAL A 1 80 ? -0.421 0.957 -6.315 1.00 92.88 80 VAL A C 1
ATOM 611 O O . VAL A 1 80 ? 0.514 0.183 -6.089 1.00 92.88 80 VAL A O 1
ATOM 614 N N . ASN A 1 81 ? -0.238 2.252 -6.554 1.00 91.38 81 ASN A N 1
ATOM 615 C CA . ASN A 1 81 ? 1.063 2.871 -6.427 1.00 91.38 81 ASN A CA 1
ATOM 616 C C . ASN A 1 81 ? 1.562 2.747 -4.972 1.00 91.38 81 ASN A C 1
ATOM 618 O O . ASN A 1 81 ? 0.838 3.056 -4.024 1.00 91.38 81 ASN A O 1
ATOM 622 N N . MET A 1 82 ? 2.801 2.293 -4.791 1.00 90.31 82 MET A N 1
ATOM 623 C CA . MET A 1 82 ? 3.403 2.016 -3.487 1.00 90.31 82 MET A CA 1
ATOM 624 C C . MET A 1 82 ? 3.473 3.263 -2.603 1.00 90.31 82 MET A C 1
ATOM 626 O O . MET A 1 82 ? 3.167 3.186 -1.416 1.00 90.31 82 MET A O 1
ATOM 630 N N . GLU A 1 83 ? 3.806 4.420 -3.171 1.00 89.19 83 GLU A N 1
ATOM 631 C CA . GLU A 1 83 ? 3.838 5.689 -2.446 1.00 89.19 83 GLU A CA 1
ATOM 632 C C . GLU A 1 83 ? 2.426 6.091 -1.996 1.00 89.19 83 GLU A C 1
ATOM 634 O O . GLU A 1 83 ? 2.204 6.393 -0.821 1.00 89.19 83 GLU A O 1
ATOM 639 N N . GLN A 1 84 ? 1.444 5.998 -2.898 1.00 91.88 84 GLN A N 1
ATOM 640 C CA . GLN A 1 84 ? 0.037 6.271 -2.589 1.00 91.88 84 GLN A CA 1
ATOM 641 C C . GLN A 1 84 ? -0.482 5.360 -1.463 1.00 91.88 84 GLN A C 1
ATOM 643 O O . GLN A 1 84 ? -1.115 5.836 -0.516 1.00 91.88 84 GLN A O 1
ATOM 648 N N . ALA A 1 85 ? -0.170 4.065 -1.533 1.00 93.75 85 ALA A N 1
ATOM 649 C CA . ALA A 1 85 ? -0.489 3.077 -0.510 1.00 93.75 85 ALA A CA 1
ATOM 650 C C . ALA A 1 85 ? 0.148 3.428 0.844 1.00 93.75 85 ALA A C 1
ATOM 652 O O . ALA A 1 85 ? -0.539 3.456 1.866 1.00 93.75 85 ALA A O 1
ATOM 653 N N . MET A 1 86 ? 1.440 3.761 0.864 1.00 94.31 86 MET A N 1
ATOM 654 C CA . MET A 1 86 ? 2.151 4.145 2.085 1.00 94.31 86 MET A CA 1
ATOM 655 C C . MET A 1 86 ? 1.574 5.418 2.718 1.00 94.31 86 MET A C 1
ATOM 657 O O . MET A 1 86 ? 1.338 5.447 3.929 1.00 94.31 86 MET A O 1
ATOM 661 N N . TYR A 1 87 ? 1.276 6.451 1.923 1.00 93.12 87 TYR A N 1
ATOM 662 C CA . TYR A 1 87 ? 0.624 7.668 2.419 1.00 93.12 87 TYR A CA 1
ATOM 663 C C . TYR A 1 87 ? -0.763 7.390 2.995 1.00 93.12 87 TYR A C 1
ATOM 665 O O . TYR A 1 87 ? -1.097 7.902 4.070 1.00 93.12 87 TYR A O 1
ATOM 673 N N . TYR A 1 88 ? -1.559 6.569 2.310 1.00 95.06 88 TYR A N 1
ATOM 674 C CA . TYR A 1 88 ? -2.873 6.152 2.783 1.00 95.06 88 TYR A CA 1
ATOM 675 C C . TYR A 1 88 ? -2.776 5.427 4.133 1.00 95.06 88 TYR A C 1
ATOM 677 O O . TYR A 1 88 ? -3.453 5.815 5.089 1.00 95.06 88 TYR A O 1
ATOM 685 N N . LEU A 1 89 ? -1.899 4.426 4.251 1.00 95.81 89 LEU A N 1
ATOM 686 C CA . LEU A 1 89 ? -1.727 3.649 5.480 1.00 95.81 89 LEU A CA 1
ATOM 687 C C . LEU A 1 89 ? -1.280 4.544 6.636 1.00 95.81 89 LEU A C 1
ATOM 689 O O . LEU A 1 89 ? -1.902 4.539 7.696 1.00 95.81 89 LEU A O 1
ATOM 693 N N . ARG A 1 90 ? -0.273 5.396 6.414 1.00 94.75 90 ARG A N 1
ATOM 694 C CA . ARG A 1 90 ? 0.209 6.350 7.421 1.00 94.75 90 ARG A CA 1
ATOM 695 C C . ARG A 1 90 ? -0.889 7.292 7.898 1.00 94.75 90 ARG A C 1
ATOM 697 O O . ARG A 1 90 ? -1.010 7.540 9.098 1.00 94.75 90 ARG A O 1
ATOM 704 N N . ARG A 1 91 ? -1.694 7.827 6.976 1.00 93.81 91 ARG A N 1
ATOM 705 C CA . ARG A 1 91 ? -2.804 8.723 7.318 1.00 93.81 91 ARG A CA 1
ATOM 706 C C . ARG A 1 91 ? -3.834 8.018 8.194 1.00 93.81 91 ARG A C 1
ATOM 708 O O . ARG A 1 91 ? -4.290 8.618 9.162 1.00 93.81 91 ARG A O 1
ATOM 715 N N . ASN A 1 92 ? -4.194 6.779 7.869 1.00 94.62 92 ASN A N 1
ATOM 716 C CA . AS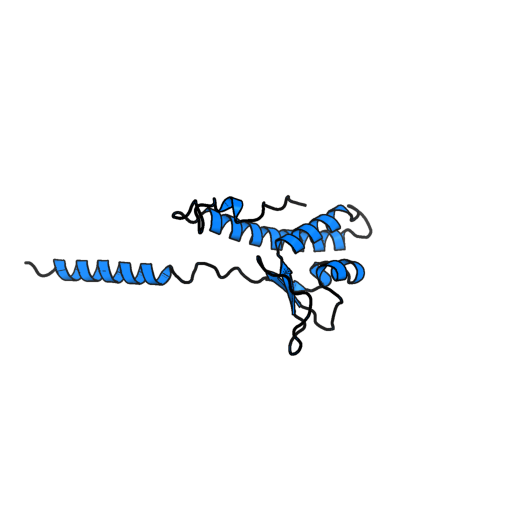N A 1 92 ? -5.187 6.028 8.634 1.00 94.62 92 ASN A CA 1
ATOM 717 C C . ASN A 1 92 ? -4.640 5.567 9.989 1.00 94.62 92 ASN A C 1
ATOM 719 O O . ASN A 1 92 ? -5.291 5.804 11.001 1.00 94.62 92 ASN A O 1
ATOM 723 N N . VAL A 1 93 ? -3.407 5.052 10.054 1.00 94.44 93 VAL A N 1
ATOM 724 C CA . VAL A 1 93 ? -2.741 4.706 11.325 1.00 94.44 93 VAL A CA 1
ATOM 725 C C . VAL A 1 93 ? -2.720 5.899 12.278 1.00 94.44 93 VAL A C 1
ATOM 727 O O . VAL A 1 93 ? -3.021 5.750 13.456 1.00 94.44 93 VAL A O 1
ATOM 730 N N . ARG A 1 94 ? -2.415 7.109 11.800 1.00 92.50 94 ARG A N 1
ATOM 731 C CA . ARG A 1 94 ? -2.372 8.313 12.651 1.00 92.50 94 ARG A CA 1
ATOM 732 C C . ARG A 1 94 ? -3.732 8.769 13.174 1.00 92.50 94 ARG A C 1
ATOM 734 O O . ARG A 1 94 ? -3.767 9.446 14.193 1.00 92.50 94 ARG A O 1
ATOM 741 N N . LYS A 1 95 ? -4.817 8.424 12.482 1.00 91.44 95 LYS A N 1
ATOM 742 C CA . LYS A 1 95 ? -6.187 8.764 12.890 1.00 91.44 95 LYS A CA 1
ATOM 743 C C . LYS A 1 95 ? -6.778 7.768 13.882 1.00 91.44 95 LYS A C 1
ATOM 745 O O . LYS A 1 95 ? -7.726 8.116 14.575 1.00 91.44 95 LYS A O 1
ATOM 750 N N . LEU A 1 96 ? -6.256 6.544 13.920 1.00 90.38 96 LEU A N 1
ATOM 751 C CA . LEU A 1 96 ? -6.764 5.511 14.813 1.00 90.38 96 LEU A CA 1
ATOM 752 C C . LEU A 1 96 ? -6.319 5.751 16.263 1.00 90.38 96 LEU A C 1
ATOM 754 O O . LEU A 1 96 ? -5.176 6.182 16.480 1.00 90.38 96 LEU A O 1
ATOM 758 N N . PRO A 1 97 ? -7.173 5.408 17.247 1.00 87.81 97 PRO A N 1
ATOM 759 C CA . PRO A 1 97 ? -6.805 5.411 18.657 1.00 87.81 97 PRO A CA 1
ATOM 760 C C . PRO A 1 97 ? -5.517 4.618 18.894 1.00 87.81 97 PRO A C 1
ATOM 762 O O . PRO A 1 97 ? -5.245 3.616 18.229 1.00 87.81 97 PRO A O 1
ATOM 765 N N . LYS A 1 98 ? -4.690 5.076 19.838 1.00 84.81 98 LYS A N 1
ATOM 766 C CA . LYS A 1 98 ? -3.466 4.352 20.221 1.00 84.81 98 LYS A CA 1
ATOM 767 C C . LYS A 1 98 ? -3.768 3.130 21.094 1.00 84.81 98 LYS A C 1
ATOM 769 O O . LYS A 1 98 ? -2.976 2.195 21.098 1.00 84.81 98 LYS A O 1
ATOM 774 N N . THR A 1 99 ? -4.886 3.149 21.813 1.00 84.56 99 THR A N 1
ATOM 775 C CA . THR A 1 99 ? -5.312 2.125 22.772 1.00 84.56 99 THR A CA 1
ATOM 776 C C . THR A 1 99 ? -6.810 1.852 22.620 1.00 84.56 99 THR A C 1
ATOM 778 O O . THR A 1 99 ? -7.550 2.721 22.159 1.00 84.56 99 THR A O 1
ATOM 781 N N . GLY A 1 100 ? -7.246 0.651 23.010 1.00 83.75 100 GLY A N 1
ATOM 782 C CA . GLY A 1 100 ? -8.654 0.244 22.984 1.00 83.75 100 GLY A CA 1
ATOM 783 C C . GLY A 1 100 ? -9.120 -0.318 21.640 1.00 83.75 100 GLY A C 1
ATOM 784 O O . GLY A 1 100 ? -8.341 -0.895 20.879 1.00 83.75 100 GLY A O 1
ATOM 785 N N . GLU A 1 101 ? -10.411 -0.156 21.363 1.00 76.19 101 GLU A N 1
ATOM 786 C CA . GLU A 1 101 ? -11.073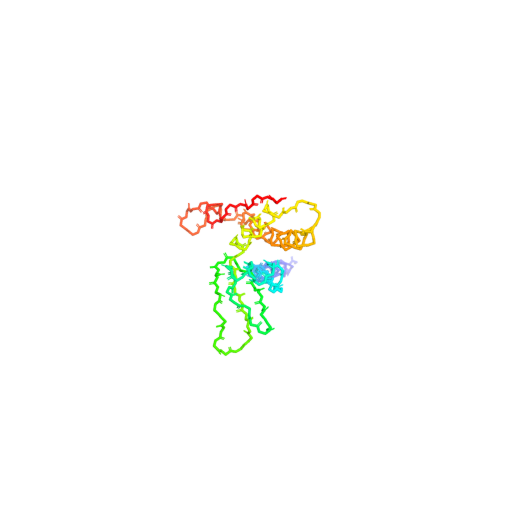 -0.656 20.160 1.00 76.19 101 GLU A CA 1
ATOM 787 C C . GLU A 1 101 ? -10.469 0.009 18.906 1.00 76.19 101 GLU A C 1
ATOM 789 O O . GLU A 1 101 ? -10.609 1.208 18.670 1.00 76.19 101 GLU A O 1
ATOM 794 N N . GLY A 1 102 ? -9.694 -0.762 18.135 1.00 81.94 102 GLY A N 1
ATOM 795 C CA . GLY A 1 102 ? -8.938 -0.274 16.974 1.00 81.94 102 GLY A CA 1
ATOM 796 C C . GLY A 1 102 ? -7.425 -0.501 17.040 1.00 81.94 102 GLY A C 1
ATOM 797 O O . GLY A 1 102 ? -6.749 -0.266 16.033 1.00 81.94 102 GLY A O 1
ATOM 798 N N . SER A 1 103 ? -6.885 -1.008 18.157 1.00 88.81 103 SER A N 1
ATOM 799 C CA . SER A 1 103 ? -5.470 -1.402 18.272 1.00 88.81 103 SER A CA 1
ATOM 800 C C . SER A 1 103 ? -5.062 -2.433 17.221 1.00 88.81 103 SER A C 1
ATOM 802 O O . SER A 1 103 ? -4.005 -2.300 16.605 1.00 88.81 103 SER A O 1
ATOM 804 N N . ASP A 1 104 ? -5.921 -3.415 16.956 1.00 91.94 104 ASP A N 1
ATOM 805 C CA . ASP A 1 104 ? -5.633 -4.512 16.027 1.00 91.94 104 ASP A CA 1
ATOM 806 C C . ASP A 1 104 ? -5.622 -4.031 14.578 1.00 91.94 104 ASP A C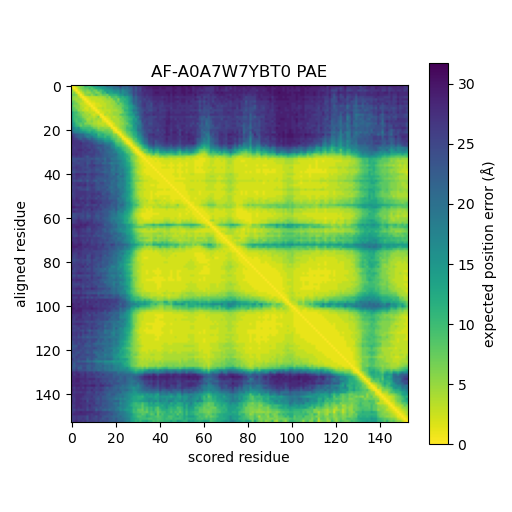 1
ATOM 808 O O . ASP A 1 104 ? -4.729 -4.372 13.798 1.00 91.94 104 ASP A O 1
ATOM 812 N N . LEU A 1 105 ? -6.578 -3.166 14.221 1.00 94.25 105 LEU A N 1
ATOM 813 C CA . LEU A 1 105 ? -6.600 -2.509 12.919 1.00 94.25 105 LEU A CA 1
ATOM 814 C C . LEU A 1 105 ? -5.368 -1.616 12.755 1.00 94.25 105 LEU A C 1
ATOM 816 O O . LEU A 1 105 ? -4.679 -1.696 11.739 1.00 94.25 105 LEU A O 1
ATOM 820 N N . ARG A 1 106 ? -5.035 -0.814 13.773 1.00 94.69 106 ARG A N 1
ATOM 821 C CA . ARG A 1 106 ? -3.824 0.013 13.782 1.00 94.69 106 ARG A CA 1
ATOM 822 C C . ARG A 1 106 ? -2.580 -0.845 13.569 1.00 94.69 106 ARG A C 1
ATOM 824 O O . ARG A 1 106 ? -1.739 -0.490 12.742 1.00 94.69 106 ARG A O 1
ATOM 831 N N . GLN A 1 107 ? -2.463 -1.968 14.273 1.00 94.31 107 GLN A N 1
ATOM 832 C CA . GLN A 1 107 ? -1.337 -2.888 14.152 1.00 94.31 107 GLN A CA 1
ATOM 833 C C . GLN A 1 107 ? -1.261 -3.497 12.750 1.00 94.31 107 GLN A C 1
ATOM 835 O O . GLN A 1 107 ? -0.180 -3.514 12.163 1.00 94.31 107 GLN A O 1
ATOM 840 N N . ARG A 1 108 ? -2.390 -3.935 12.183 1.00 95.31 108 ARG A N 1
ATOM 841 C CA . ARG A 1 108 ? -2.462 -4.472 10.818 1.00 95.31 108 ARG A CA 1
ATOM 842 C C . ARG A 1 108 ? -1.981 -3.454 9.792 1.00 95.31 108 ARG A C 1
ATOM 844 O O . ARG A 1 108 ? -1.021 -3.731 9.082 1.00 95.31 108 ARG A O 1
ATOM 851 N N . LEU A 1 109 ? -2.554 -2.248 9.794 1.00 96.19 109 LEU A N 1
ATOM 852 C CA . LEU A 1 109 ? -2.155 -1.176 8.877 1.00 96.19 109 LEU A CA 1
ATOM 853 C C . LEU A 1 109 ? -0.674 -0.799 9.047 1.00 96.19 109 LEU A C 1
ATOM 855 O O . LEU A 1 109 ? 0.013 -0.513 8.067 1.00 96.19 109 LEU A O 1
ATOM 859 N N . SER A 1 110 ? -0.168 -0.834 10.283 1.00 95.44 110 SER A N 1
ATOM 860 C CA . SER A 1 110 ? 1.239 -0.546 10.580 1.00 95.44 110 SER A CA 1
ATOM 861 C C . SER A 1 110 ? 2.175 -1.634 10.049 1.00 95.44 110 SER A C 1
ATOM 863 O O . SER A 1 110 ? 3.220 -1.319 9.483 1.00 95.44 110 SER A O 1
ATOM 865 N N . ARG A 1 111 ? 1.793 -2.913 10.167 1.00 95.69 111 ARG A N 1
ATOM 866 C CA . ARG A 1 111 ? 2.533 -4.042 9.579 1.00 95.69 111 ARG A CA 1
ATOM 867 C C . ARG A 1 111 ? 2.538 -3.965 8.053 1.00 95.69 111 ARG A C 1
ATOM 869 O O . ARG A 1 111 ? 3.599 -4.128 7.453 1.00 95.69 111 ARG A O 1
ATOM 876 N N . THR A 1 112 ? 1.399 -3.661 7.426 1.00 96.06 112 THR A N 1
ATOM 877 C CA . THR A 1 112 ? 1.315 -3.443 5.972 1.00 96.06 112 THR A CA 1
ATOM 878 C C . THR A 1 112 ? 2.238 -2.304 5.542 1.00 96.06 112 THR A C 1
ATOM 880 O O . THR A 1 112 ? 3.021 -2.462 4.606 1.00 96.06 112 THR A O 1
ATOM 883 N N . TYR A 1 113 ? 2.224 -1.182 6.271 1.00 95.69 113 TYR A N 1
ATOM 884 C CA . TYR A 1 113 ? 3.108 -0.049 6.000 1.00 95.69 113 TYR A CA 1
ATOM 885 C C . TYR A 1 113 ? 4.583 -0.438 6.110 1.00 95.69 113 TYR A C 1
ATOM 887 O O . TYR A 1 113 ? 5.358 -0.114 5.217 1.00 95.69 113 TYR A O 1
ATOM 895 N N . ALA A 1 114 ? 4.979 -1.147 7.171 1.00 93.88 114 ALA A N 1
ATOM 896 C CA . ALA A 1 114 ? 6.365 -1.561 7.380 1.00 93.88 114 ALA A CA 1
ATOM 897 C C . ALA A 1 114 ? 6.874 -2.470 6.249 1.00 93.88 114 ALA A C 1
ATOM 899 O O . ALA A 1 114 ? 7.993 -2.287 5.769 1.00 93.88 114 ALA A O 1
ATOM 900 N N . ARG A 1 115 ? 6.033 -3.398 5.768 1.00 93.06 115 ARG A N 1
ATOM 901 C CA . ARG A 1 115 ? 6.348 -4.259 4.615 1.00 93.06 115 ARG A CA 1
ATOM 902 C C . ARG A 1 115 ? 6.574 -3.440 3.343 1.00 93.06 115 ARG A C 1
ATOM 904 O O . ARG A 1 115 ? 7.578 -3.640 2.664 1.00 93.06 115 ARG A O 1
ATOM 911 N N . LEU A 1 116 ? 5.684 -2.490 3.050 1.00 92.31 116 LEU A N 1
ATOM 912 C CA . LEU A 1 116 ? 5.838 -1.595 1.898 1.00 92.31 116 LEU A CA 1
ATOM 913 C C . LEU A 1 116 ? 7.069 -0.694 2.031 1.00 92.31 116 LEU A C 1
ATOM 915 O O . LEU A 1 116 ? 7.817 -0.540 1.073 1.00 92.31 116 LEU A O 1
ATOM 919 N N . TYR A 1 117 ? 7.317 -0.149 3.223 1.00 91.62 117 TYR A N 1
ATOM 920 C CA . TYR A 1 117 ? 8.466 0.706 3.511 1.00 91.62 117 TYR A CA 1
ATOM 921 C C . TYR A 1 117 ? 9.793 -0.011 3.266 1.00 91.62 117 TYR A C 1
ATOM 923 O O . TYR A 1 117 ? 10.702 0.556 2.657 1.00 91.62 117 TYR A O 1
ATOM 931 N N . TYR A 1 118 ? 9.908 -1.266 3.703 1.00 89.19 118 TYR A N 1
ATOM 932 C CA . TYR A 1 118 ? 11.094 -2.081 3.459 1.00 89.19 118 TYR A CA 1
ATOM 933 C C . TYR A 1 118 ? 11.381 -2.225 1.957 1.00 89.19 118 TYR A C 1
ATOM 935 O O . TYR A 1 118 ? 12.493 -1.955 1.511 1.00 89.19 118 TYR A O 1
ATOM 943 N N . ILE A 1 119 ? 10.368 -2.543 1.149 1.00 87.25 119 ILE A N 1
ATOM 944 C CA . ILE A 1 119 ? 10.532 -2.696 -0.306 1.00 87.25 119 ILE A CA 1
ATOM 945 C C . ILE A 1 119 ? 10.835 -1.349 -0.973 1.00 87.25 119 ILE A C 1
ATOM 947 O O . ILE A 1 119 ? 11.729 -1.257 -1.818 1.00 87.25 119 ILE A O 1
ATOM 951 N N . TYR A 1 120 ? 10.118 -0.296 -0.572 1.00 87.44 120 TYR A N 1
ATOM 952 C CA . TYR A 1 120 ? 10.329 1.063 -1.061 1.00 87.44 120 TYR A CA 1
ATOM 953 C C . TYR A 1 120 ? 11.766 1.525 -0.824 1.00 87.44 120 TYR A C 1
ATOM 955 O O . TYR A 1 120 ? 12.453 1.945 -1.758 1.00 87.44 120 TYR A O 1
ATOM 963 N N . SER A 1 121 ? 12.241 1.392 0.416 1.00 86.62 121 SER A N 1
ATOM 964 C CA . SER A 1 121 ? 13.601 1.763 0.806 1.00 86.62 121 SER A CA 1
ATOM 965 C C . SER A 1 121 ? 14.657 0.926 0.087 1.00 86.62 121 SER A C 1
ATOM 967 O O . SER A 1 121 ? 15.612 1.501 -0.427 1.00 86.62 121 SER A O 1
ATOM 969 N N . ALA A 1 122 ? 14.468 -0.391 -0.045 1.00 84.50 122 ALA A N 1
ATOM 970 C CA . ALA A 1 122 ? 15.393 -1.262 -0.766 1.00 84.50 122 ALA A CA 1
ATOM 971 C C . ALA A 1 122 ? 15.545 -0.849 -2.239 1.00 84.50 122 ALA A C 1
ATOM 973 O O . ALA A 1 122 ? 16.668 -0.682 -2.717 1.00 84.50 122 ALA A O 1
ATOM 974 N N . LYS A 1 123 ? 14.434 -0.599 -2.948 1.00 81.12 123 LYS A N 1
ATOM 975 C CA . LYS A 1 123 ? 14.482 -0.137 -4.345 1.00 81.12 123 LYS A CA 1
ATOM 976 C C . LYS A 1 123 ? 15.078 1.260 -4.472 1.00 81.12 123 LYS A C 1
ATOM 978 O O . LYS A 1 123 ? 15.853 1.527 -5.385 1.00 81.12 123 LYS A O 1
ATOM 983 N N . ARG A 1 124 ? 14.722 2.175 -3.569 1.00 81.44 124 ARG A N 1
ATOM 984 C CA . ARG A 1 124 ? 15.300 3.520 -3.572 1.00 81.44 124 ARG A CA 1
ATOM 985 C C . ARG A 1 124 ? 16.811 3.457 -3.363 1.00 81.44 124 ARG A C 1
ATOM 987 O O . ARG A 1 124 ? 17.549 4.080 -4.118 1.00 81.44 124 ARG A O 1
ATOM 994 N N . ASN A 1 125 ? 17.267 2.678 -2.388 1.00 82.44 125 ASN A N 1
ATOM 995 C CA . ASN A 1 125 ? 18.686 2.498 -2.106 1.00 82.44 125 ASN A CA 1
ATOM 996 C C . ASN A 1 125 ? 19.413 1.854 -3.290 1.00 82.44 125 ASN A C 1
ATOM 998 O O . ASN A 1 125 ? 20.489 2.322 -3.640 1.00 82.44 125 ASN A O 1
ATOM 1002 N N . SER A 1 126 ? 18.820 0.860 -3.963 1.00 77.75 126 SER A N 1
ATOM 1003 C CA . SER A 1 126 ? 19.439 0.248 -5.146 1.00 77.75 126 SER A CA 1
ATOM 1004 C C . SER A 1 126 ? 19.557 1.224 -6.322 1.00 77.75 126 SER A C 1
ATOM 1006 O O . SER A 1 126 ? 20.590 1.264 -6.989 1.00 77.75 126 SER A O 1
ATOM 1008 N N . MET A 1 127 ? 18.553 2.079 -6.545 1.00 75.56 127 MET A N 1
ATOM 1009 C CA . MET A 1 127 ? 18.626 3.125 -7.571 1.00 75.56 127 MET A CA 1
ATOM 1010 C C . MET A 1 127 ? 19.709 4.163 -7.269 1.00 75.56 127 MET A C 1
ATOM 1012 O O . MET A 1 127 ? 20.428 4.579 -8.182 1.00 75.56 127 MET A O 1
ATOM 1016 N N . LEU A 1 128 ? 19.837 4.562 -6.002 1.00 76.38 128 LEU A N 1
ATOM 1017 C CA . LEU A 1 128 ? 20.836 5.534 -5.557 1.00 76.38 128 LEU A CA 1
ATOM 1018 C C . LEU A 1 128 ? 22.259 4.957 -5.509 1.00 76.38 128 LEU A C 1
ATOM 1020 O O . LEU A 1 128 ? 23.204 5.695 -5.758 1.00 76.38 128 LEU A O 1
ATOM 1024 N N . ALA A 1 129 ? 22.418 3.661 -5.232 1.00 74.25 129 ALA A N 1
ATOM 1025 C CA . ALA A 1 129 ? 23.719 2.996 -5.136 1.00 74.25 129 ALA A CA 1
ATOM 1026 C C . ALA A 1 129 ? 24.369 2.688 -6.498 1.00 74.25 129 ALA A C 1
ATOM 1028 O O . ALA A 1 129 ? 25.556 2.377 -6.549 1.00 74.25 129 ALA A O 1
ATOM 1029 N N . ALA A 1 130 ? 23.620 2.749 -7.606 1.00 67.25 130 ALA A N 1
ATOM 1030 C CA . ALA A 1 130 ? 24.135 2.389 -8.926 1.00 67.25 130 ALA A CA 1
ATOM 1031 C C . ALA A 1 130 ? 25.229 3.384 -9.420 1.00 67.25 130 ALA A C 1
ATOM 1033 O O . ALA A 1 130 ? 24.904 4.549 -9.688 1.00 67.25 130 ALA A O 1
ATOM 1034 N N . PRO A 1 131 ? 26.491 2.926 -9.604 1.00 55.88 131 PRO A N 1
ATOM 1035 C CA . PRO A 1 131 ? 27.703 3.764 -9.582 1.00 55.88 131 PRO A CA 1
ATOM 1036 C C . PRO A 1 131 ? 27.963 4.654 -10.812 1.00 55.88 131 PRO A C 1
ATOM 1038 O O . PRO A 1 131 ? 28.769 5.572 -10.724 1.00 55.88 131 PRO A O 1
ATOM 1041 N N . PHE A 1 132 ? 27.286 4.444 -11.947 1.00 51.84 132 PHE A N 1
ATOM 1042 C CA . PHE A 1 132 ? 27.609 5.137 -13.213 1.00 51.84 132 PHE A CA 1
ATOM 1043 C C . PHE A 1 132 ? 26.553 6.142 -13.694 1.00 51.84 132 PHE A C 1
ATOM 1045 O O . PHE A 1 132 ? 26.567 6.570 -14.843 1.00 51.84 132 PHE A O 1
ATOM 1052 N N . SER A 1 133 ? 25.602 6.521 -12.842 1.00 51.59 133 SER A N 1
ATOM 1053 C CA . SER A 1 133 ? 24.525 7.444 -13.229 1.00 51.59 133 SER A CA 1
ATOM 1054 C C . SER A 1 133 ? 24.052 8.284 -12.049 1.00 51.59 133 SER A C 1
ATOM 1056 O O . SER A 1 133 ? 22.885 8.253 -11.681 1.00 51.59 133 SER A O 1
ATOM 1058 N N . SER A 1 134 ? 24.938 9.070 -11.431 1.00 51.59 134 SER A N 1
ATOM 1059 C CA . SER A 1 134 ? 24.519 10.132 -10.493 1.00 51.59 134 SER A CA 1
ATOM 1060 C C . SER A 1 134 ? 23.428 11.024 -11.112 1.00 51.59 134 SER A C 1
ATOM 1062 O O . SER A 1 134 ? 22.546 11.522 -10.415 1.00 51.59 134 SER A O 1
ATOM 1064 N N . TYR A 1 135 ? 23.441 11.112 -12.444 1.00 50.81 135 TYR A N 1
ATOM 1065 C CA . TYR A 1 135 ? 22.393 11.653 -13.288 1.00 50.81 135 TYR A CA 1
ATOM 1066 C C . TYR A 1 135 ? 21.650 10.523 -14.027 1.00 50.81 135 TYR A C 1
ATOM 1068 O O . TYR A 1 135 ? 22.280 9.664 -14.643 1.00 50.81 135 TYR A O 1
ATOM 1076 N N . GLY A 1 136 ? 20.318 10.495 -13.970 1.00 55.47 136 GLY A N 1
ATOM 1077 C CA . GLY A 1 136 ? 19.484 9.640 -14.817 1.00 55.47 136 GLY A CA 1
ATOM 1078 C C . GLY A 1 136 ? 19.445 10.119 -16.276 1.00 55.47 136 GLY A C 1
ATOM 1079 O O . GLY A 1 136 ? 20.234 10.968 -16.697 1.00 55.47 136 GLY A O 1
ATOM 1080 N N . ARG A 1 137 ? 18.497 9.590 -17.065 1.00 53.38 137 ARG A N 1
ATOM 1081 C CA . ARG A 1 137 ? 18.263 10.020 -18.456 1.00 53.38 137 ARG A CA 1
ATOM 1082 C C . ARG A 1 137 ? 18.015 11.538 -18.484 1.00 53.38 137 ARG A C 1
ATOM 1084 O O . ARG A 1 137 ? 17.027 11.996 -17.924 1.00 53.38 137 ARG A O 1
ATOM 1091 N N . GLY A 1 138 ? 18.912 12.298 -19.118 1.00 60.69 138 GLY A N 1
ATOM 1092 C CA . GLY A 1 138 ? 18.785 13.754 -19.270 1.00 60.69 138 GLY A CA 1
ATOM 1093 C C . GLY A 1 138 ? 19.510 14.622 -18.232 1.00 60.69 138 GLY A C 1
ATOM 1094 O O . GLY A 1 138 ? 19.188 15.799 -18.133 1.00 60.69 138 GLY A O 1
ATOM 1095 N N . GLY A 1 139 ? 20.468 14.096 -17.457 1.00 63.12 139 GLY A N 1
ATOM 1096 C CA . GLY A 1 139 ? 21.282 14.953 -16.576 1.00 63.12 139 GLY A CA 1
ATOM 1097 C C . GLY A 1 139 ? 20.616 15.319 -15.241 1.00 63.12 139 GLY A C 1
ATOM 1098 O O . GLY A 1 139 ? 21.092 16.208 -14.545 1.00 63.12 139 GLY A O 1
ATOM 1099 N N . ILE A 1 140 ? 19.518 14.653 -14.868 1.00 62.06 140 ILE A N 1
ATOM 1100 C CA . ILE A 1 140 ? 18.768 14.912 -13.625 1.00 62.06 140 ILE A CA 1
ATOM 1101 C C . ILE A 1 140 ? 19.274 13.989 -12.520 1.00 62.06 140 ILE A C 1
ATOM 1103 O O . ILE A 1 140 ? 19.405 12.787 -12.747 1.00 62.06 140 ILE A O 1
ATOM 1107 N N . ASN A 1 141 ? 19.527 14.511 -11.317 1.00 68.19 141 ASN A N 1
ATOM 1108 C CA . ASN A 1 141 ? 19.974 13.689 -10.193 1.00 68.19 141 ASN A CA 1
ATOM 1109 C C . ASN A 1 141 ? 18.948 12.574 -9.917 1.00 68.19 141 ASN A C 1
ATOM 1111 O O . ASN A 1 141 ? 17.755 12.843 -9.785 1.00 68.19 141 ASN A O 1
ATOM 1115 N N . LYS A 1 142 ? 19.381 11.316 -9.793 1.00 65.56 142 LYS A N 1
ATOM 1116 C CA . LYS A 1 142 ? 18.464 10.192 -9.514 1.00 65.56 142 LYS A CA 1
ATOM 1117 C C . LYS A 1 142 ? 17.624 10.377 -8.251 1.00 65.56 142 LYS A C 1
ATOM 1119 O O . LYS A 1 142 ? 16.501 9.885 -8.195 1.00 65.56 142 LYS A O 1
ATOM 1124 N N . ALA A 1 143 ? 18.136 11.103 -7.259 1.00 64.06 143 ALA A N 1
ATOM 1125 C CA . ALA A 1 143 ? 17.382 11.453 -6.061 1.00 64.06 143 ALA A CA 1
ATOM 1126 C C . ALA A 1 143 ? 16.163 12.343 -6.358 1.00 64.06 143 ALA A C 1
ATOM 1128 O O . ALA A 1 143 ? 15.217 12.319 -5.582 1.00 64.06 143 ALA A O 1
ATOM 1129 N N . GLN A 1 144 ? 16.173 13.088 -7.469 1.00 66.56 144 GLN A N 1
ATOM 1130 C CA . GLN A 1 144 ? 15.049 13.900 -7.951 1.00 66.56 144 GLN A CA 1
ATOM 1131 C C . GLN A 1 144 ? 14.071 13.098 -8.822 1.00 66.56 144 GLN A C 1
ATOM 1133 O O . GLN A 1 144 ? 12.926 13.504 -8.981 1.00 66.56 144 GLN A O 1
ATOM 1138 N N . LEU A 1 145 ? 14.506 11.963 -9.383 1.00 69.19 145 LEU A N 1
ATOM 1139 C CA . LEU A 1 145 ? 13.651 11.054 -10.159 1.00 69.19 145 LEU A CA 1
ATOM 1140 C C . LEU A 1 145 ? 12.847 10.097 -9.271 1.00 69.19 145 LEU A C 1
ATOM 1142 O O . LEU A 1 145 ? 11.897 9.475 -9.740 1.00 69.19 145 LEU A O 1
ATOM 1146 N N . MET A 1 146 ? 13.243 9.960 -8.005 1.00 69.06 146 MET A N 1
ATOM 1147 C CA . MET A 1 146 ? 12.560 9.125 -7.027 1.00 69.06 146 MET A CA 1
ATOM 1148 C C . MET A 1 146 ? 11.743 9.985 -6.069 1.00 69.06 146 MET A C 1
ATOM 1150 O O . MET A 1 146 ? 12.266 10.979 -5.559 1.00 69.06 146 MET A O 1
ATOM 1154 N N . PRO A 1 147 ? 10.505 9.582 -5.742 1.00 69.81 147 PRO A N 1
ATOM 1155 C CA . PRO A 1 147 ? 9.754 10.266 -4.708 1.00 69.81 147 PRO A CA 1
ATOM 1156 C C . PRO A 1 147 ? 10.502 10.217 -3.361 1.00 69.81 147 PRO A C 1
ATOM 1158 O O . PRO A 1 147 ? 11.280 9.279 -3.097 1.00 69.81 147 PRO A O 1
ATOM 1161 N N . PRO A 1 148 ? 10.314 11.226 -2.492 1.00 76.62 148 PRO A N 1
ATOM 1162 C CA . PRO A 1 148 ? 10.994 11.289 -1.204 1.00 76.62 148 PRO A CA 1
ATOM 1163 C C . PRO A 1 148 ? 10.667 10.063 -0.343 1.00 76.62 148 PRO A C 1
ATOM 1165 O O . PRO A 1 148 ? 9.633 9.421 -0.507 1.00 76.62 148 PRO A O 1
ATOM 1168 N N . MET A 1 149 ? 11.555 9.726 0.600 1.00 78.00 149 MET A N 1
ATOM 1169 C CA . MET A 1 149 ? 11.263 8.660 1.561 1.00 78.00 149 MET A CA 1
ATOM 1170 C C . MET A 1 149 ? 10.036 9.043 2.396 1.00 78.00 149 MET A C 1
ATOM 1172 O O . MET A 1 149 ? 10.070 10.080 3.067 1.00 78.00 149 MET A O 1
ATOM 1176 N N . PRO A 1 150 ? 8.978 8.214 2.421 1.00 73.44 150 PRO A N 1
ATOM 1177 C CA . PRO A 1 150 ? 7.845 8.476 3.286 1.00 73.44 150 PRO A CA 1
ATOM 1178 C C . PRO A 1 150 ? 8.305 8.410 4.751 1.00 73.44 150 PRO A C 1
ATOM 1180 O O . PRO A 1 150 ? 9.011 7.476 5.126 1.00 73.44 150 PRO A O 1
ATOM 1183 N N . PRO A 1 151 ? 7.948 9.373 5.609 1.00 76.38 151 PRO A N 1
ATOM 1184 C CA . PRO A 1 151 ? 8.323 9.336 7.022 1.00 76.38 151 PRO A CA 1
ATOM 1185 C C . PRO A 1 151 ? 7.683 8.141 7.734 1.00 76.38 151 PRO A C 1
ATOM 1187 O O . PRO A 1 151 ? 6.545 7.782 7.438 1.00 76.38 151 PRO A O 1
ATOM 1190 N N . THR A 1 152 ? 8.382 7.564 8.711 1.00 78.38 152 THR A N 1
ATOM 1191 C CA . THR A 1 152 ? 7.877 6.450 9.527 1.00 78.38 152 THR A CA 1
ATOM 1192 C C . THR A 1 152 ? 6.575 6.812 10.269 1.00 78.38 152 THR A C 1
ATOM 1194 O O . THR A 1 152 ? 6.218 7.990 10.442 1.00 78.38 152 THR A O 1
ATOM 1197 N N . ILE A 1 153 ? 5.801 5.778 10.614 1.00 81.00 153 ILE A N 1
ATOM 1198 C CA . ILE A 1 153 ? 4.510 5.871 11.323 1.00 81.00 153 ILE A CA 1
ATOM 1199 C C . ILE A 1 153 ? 4.675 5.883 12.833 1.00 81.00 153 ILE A C 1
ATOM 1201 O O . ILE A 1 153 ? 5.566 5.166 13.328 1.00 81.00 153 ILE A O 1
#

Mean predicted aligned error: 11.96 Å